Protein AF-A0A7C0ZZ52-F1 (afdb_monomer_lite)

Sequence (56 aa):
VDSVREVMRMPRGDIEPVPDVVSEFNVGTEYIRGVGKLDGGDLIVLLDMEKVLAEE

Structure (mmCIF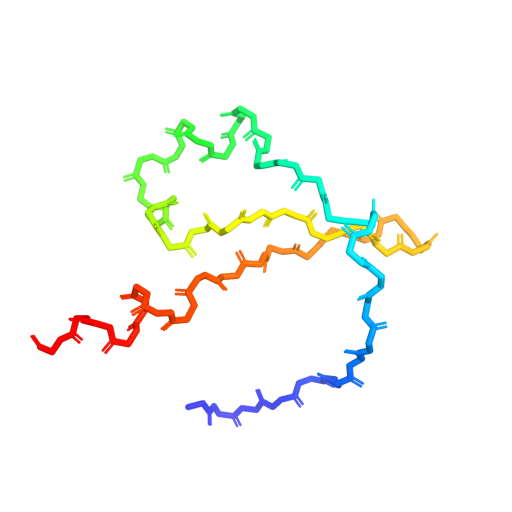, N/CA/C/O backbone):
data_AF-A0A7C0ZZ52-F1
#
_entry.id   AF-A0A7C0ZZ52-F1
#
loop_
_atom_site.group_PDB
_atom_site.id
_atom_site.type_symbol
_atom_site.label_atom_id
_atom_site.label_alt_id
_atom_site.label_comp_id
_atom_site.label_asym_id
_atom_site.label_entity_id
_atom_site.label_seq_id
_atom_site.pdbx_PDB_ins_code
_atom_site.Cartn_x
_atom_site.Cartn_y
_atom_site.Cartn_z
_atom_site.occupancy
_atom_site.B_iso_or_equiv
_atom_site.auth_seq_id
_atom_site.auth_comp_id
_atom_site.auth_asym_id
_atom_site.auth_atom_id
_atom_site.pdbx_PDB_model_num
ATOM 1 N N . VAL A 1 1 ? 12.756 -12.633 -1.695 1.00 56.59 1 VAL A N 1
ATOM 2 C CA . VAL A 1 1 ? 11.855 -12.343 -0.555 1.00 56.59 1 VAL A CA 1
ATOM 3 C C . VAL A 1 1 ? 12.438 -12.995 0.679 1.00 56.59 1 VAL A C 1
ATOM 5 O O . VAL A 1 1 ? 12.543 -14.212 0.699 1.00 56.59 1 VAL A O 1
ATOM 8 N N . ASP A 1 2 ? 12.865 -12.208 1.664 1.00 72.19 2 ASP A N 1
ATOM 9 C CA . ASP A 1 2 ? 13.574 -12.759 2.829 1.00 72.19 2 ASP A CA 1
ATOM 10 C C . ASP A 1 2 ? 12.648 -13.089 4.007 1.00 72.19 2 ASP A C 1
ATOM 12 O O . ASP A 1 2 ? 13.011 -13.900 4.854 1.00 72.19 2 ASP A O 1
ATOM 16 N N . SER A 1 3 ? 11.434 -12.522 4.075 1.00 78.31 3 SER A N 1
ATOM 17 C CA . SER A 1 3 ? 10.425 -12.854 5.096 1.00 78.31 3 SER A CA 1
ATOM 18 C C . SER A 1 3 ? 9.031 -12.343 4.722 1.00 78.31 3 SER A C 1
ATOM 20 O O . SER A 1 3 ? 8.894 -11.281 4.118 1.00 78.31 3 SER A O 1
ATOM 22 N N . VAL A 1 4 ? 7.994 -13.087 5.117 1.00 82.94 4 VAL A N 1
ATOM 23 C CA . VAL A 1 4 ? 6.582 -12.680 5.012 1.00 82.94 4 VAL A CA 1
ATOM 24 C C . VAL A 1 4 ? 6.082 -12.323 6.406 1.00 82.94 4 VAL A C 1
ATOM 26 O O . VAL A 1 4 ? 6.245 -13.111 7.335 1.00 82.94 4 VAL A O 1
ATOM 29 N N . ARG A 1 5 ? 5.487 -11.136 6.554 1.00 83.88 5 ARG A N 1
ATOM 30 C CA . ARG A 1 5 ? 4.999 -10.653 7.852 1.00 83.88 5 ARG A CA 1
ATOM 31 C C . ARG A 1 5 ? 3.626 -11.225 8.203 1.00 83.88 5 ARG A C 1
ATOM 33 O O . ARG A 1 5 ? 3.435 -11.685 9.320 1.00 83.88 5 ARG A O 1
ATOM 40 N N . GLU A 1 6 ? 2.695 -11.206 7.251 1.00 85.25 6 GLU A N 1
ATOM 41 C CA . GLU A 1 6 ? 1.310 -11.641 7.448 1.00 85.25 6 GLU A CA 1
ATOM 42 C C . GLU A 1 6 ? 0.634 -11.952 6.103 1.00 85.25 6 GLU A C 1
ATOM 44 O O . GLU A 1 6 ? 1.055 -11.451 5.058 1.00 85.25 6 GLU A O 1
ATOM 49 N N . VAL A 1 7 ? -0.421 -12.774 6.133 1.00 90.31 7 VAL A N 1
ATOM 50 C CA . VAL A 1 7 ? -1.336 -12.988 5.006 1.00 90.31 7 VAL A CA 1
ATOM 51 C C . VAL A 1 7 ? -2.754 -12.706 5.479 1.00 90.31 7 VAL A C 1
ATOM 53 O O . VAL A 1 7 ? -3.256 -13.380 6.375 1.00 90.31 7 VAL A O 1
ATOM 56 N N . MET A 1 8 ? -3.418 -11.748 4.839 1.00 87.12 8 MET A N 1
ATOM 57 C CA . MET A 1 8 ? -4.786 -11.362 5.172 1.00 87.12 8 MET A CA 1
ATOM 58 C C . MET A 1 8 ? -5.643 -11.191 3.918 1.00 87.12 8 MET A C 1
ATOM 60 O O . MET A 1 8 ? -5.132 -11.010 2.811 1.00 87.12 8 MET A O 1
ATOM 64 N N . ARG A 1 9 ? -6.966 -11.263 4.086 1.00 89.06 9 ARG A N 1
ATOM 65 C CA . ARG A 1 9 ? -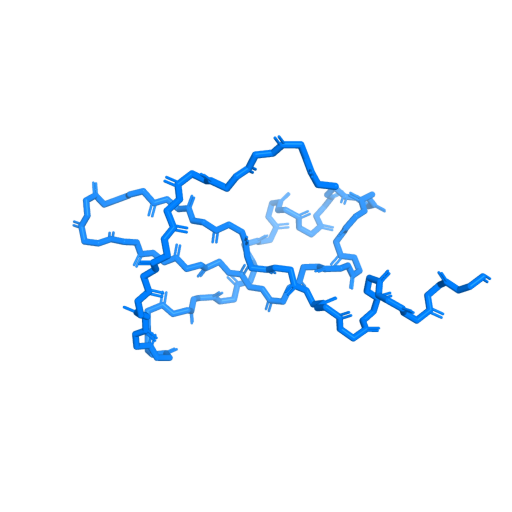7.934 -10.962 3.025 1.00 89.06 9 ARG A CA 1
ATOM 66 C C . ARG A 1 9 ? -8.531 -9.587 3.277 1.00 89.06 9 ARG A C 1
ATOM 68 O O . ARG A 1 9 ? -8.993 -9.328 4.380 1.00 89.06 9 ARG A O 1
ATOM 75 N N . MET A 1 10 ? -8.563 -8.763 2.237 1.00 86.25 10 MET A N 1
ATOM 76 C CA . MET A 1 10 ? -9.118 -7.414 2.274 1.00 86.25 10 MET A CA 1
ATOM 77 C C . MET A 1 10 ? -10.283 -7.300 1.274 1.00 86.25 10 MET A C 1
ATOM 79 O O . MET A 1 10 ? -10.144 -7.737 0.123 1.00 86.25 10 MET A O 1
ATOM 83 N N . PRO A 1 11 ? -11.434 -6.744 1.682 1.00 88.94 11 PRO A N 1
ATOM 84 C CA . PRO A 1 11 ? -12.495 -6.326 0.774 1.00 88.94 11 PRO A CA 1
ATOM 85 C C . PRO A 1 11 ? -11.998 -5.301 -0.250 1.00 88.94 11 PRO A C 1
ATOM 87 O O . PRO A 1 11 ? -11.254 -4.383 0.069 1.00 88.94 11 PRO A O 1
ATOM 90 N N . ARG A 1 12 ? -12.474 -5.385 -1.497 1.00 85.56 12 ARG A N 1
ATOM 91 C CA . ARG A 1 12 ? -12.097 -4.400 -2.532 1.00 85.56 12 ARG A CA 1
ATOM 92 C C . ARG A 1 12 ? -12.557 -2.973 -2.217 1.00 85.56 12 ARG A C 1
ATOM 94 O O . ARG A 1 12 ? -11.990 -2.044 -2.770 1.00 85.56 12 ARG A O 1
ATOM 101 N N . GLY A 1 13 ? -13.590 -2.820 -1.386 1.00 87.75 13 GLY A N 1
ATOM 102 C CA . GLY A 1 13 ? -14.115 -1.515 -0.977 1.00 87.75 13 GLY A CA 1
ATOM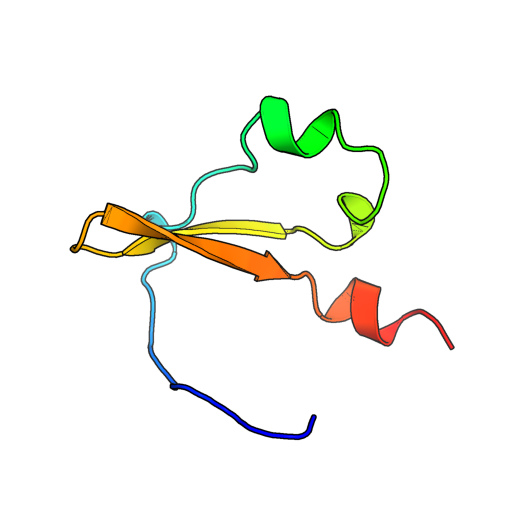 103 C C . GLY A 1 13 ? -13.177 -0.732 -0.057 1.00 87.75 13 GLY A C 1
ATOM 104 O O . GLY A 1 13 ? -13.294 0.484 -0.001 1.00 87.75 13 GLY A O 1
ATOM 105 N N . ASP A 1 14 ? -12.226 -1.409 0.588 1.00 87.69 14 ASP A N 1
ATOM 106 C CA . ASP A 1 14 ? -11.262 -0.787 1.508 1.00 87.69 14 ASP A CA 1
ATOM 107 C C . ASP A 1 14 ? -9.990 -0.319 0.782 1.00 87.69 14 ASP A C 1
ATOM 109 O O . ASP A 1 14 ? -9.032 0.148 1.402 1.00 87.69 14 ASP A O 1
ATOM 113 N N . ILE A 1 15 ? -9.966 -0.477 -0.545 1.00 89.50 15 ILE A N 1
ATOM 114 C CA . ILE A 1 15 ? -8.886 -0.032 -1.417 1.00 89.50 15 ILE A CA 1
ATOM 115 C C . ILE A 1 15 ? -9.244 1.352 -1.950 1.00 89.50 15 ILE A C 1
ATOM 1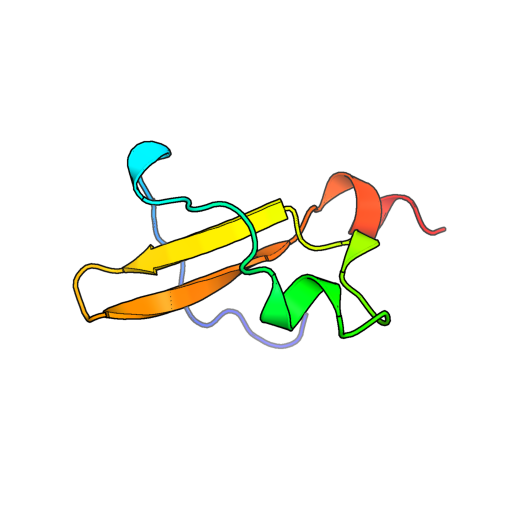17 O O . ILE A 1 15 ? -10.137 1.501 -2.785 1.00 89.50 15 ILE A O 1
ATOM 121 N N . GLU A 1 16 ? -8.509 2.355 -1.493 1.00 87.75 16 GLU A N 1
ATOM 122 C CA . GLU A 1 16 ? -8.608 3.734 -1.948 1.00 87.75 16 GLU A CA 1
ATOM 123 C C . GLU A 1 16 ? -7.590 4.011 -3.073 1.00 87.75 16 GLU A C 1
ATOM 125 O O . GLU A 1 16 ? -6.545 3.347 -3.168 1.00 87.75 16 GLU A O 1
ATOM 130 N N . PRO A 1 17 ? -7.884 4.971 -3.971 1.00 83.00 17 PRO A N 1
ATOM 131 C CA . PRO A 1 17 ? -6.919 5.413 -4.967 1.00 83.00 17 PRO A CA 1
ATOM 132 C C . PRO A 1 17 ? -5.668 5.991 -4.297 1.00 83.00 17 PRO A C 1
ATOM 134 O O . PRO A 1 17 ? -5.699 6.451 -3.156 1.00 83.00 17 PRO A O 1
ATOM 137 N N . VAL A 1 18 ? -4.554 5.962 -5.028 1.00 78.31 18 VAL A N 1
ATOM 138 C CA . VAL A 1 18 ? -3.277 6.503 -4.553 1.00 78.31 18 VAL A CA 1
ATOM 139 C C . VAL A 1 18 ? -3.447 7.996 -4.233 1.00 78.31 18 VAL A C 1
ATOM 141 O O . VAL A 1 18 ? -3.887 8.735 -5.112 1.00 78.31 18 VAL A O 1
ATOM 144 N N . PRO A 1 19 ? -3.126 8.451 -3.007 1.00 73.19 19 PRO A N 1
ATOM 145 C CA . PRO A 1 19 ? -3.195 9.865 -2.657 1.00 73.19 19 PRO A CA 1
ATOM 146 C C . PRO A 1 19 ? -2.253 10.706 -3.522 1.00 73.19 19 PRO A C 1
ATOM 148 O O . PRO A 1 19 ? -1.125 10.281 -3.779 1.00 73.19 19 PRO A O 1
ATOM 151 N N . ASP A 1 20 ? -2.673 11.923 -3.878 1.00 71.75 20 ASP A N 1
ATOM 152 C CA . ASP A 1 20 ? -1.934 12.814 -4.789 1.00 71.75 20 ASP A CA 1
ATOM 153 C C . ASP A 1 20 ? -0.471 13.039 -4.361 1.00 71.75 20 ASP A C 1
ATOM 155 O O . ASP A 1 20 ? 0.442 12.999 -5.186 1.00 71.75 20 ASP A O 1
ATOM 159 N N . VAL A 1 21 ? -0.246 13.142 -3.047 1.00 69.81 21 VAL A N 1
ATOM 160 C CA . VAL A 1 21 ? 1.073 13.266 -2.404 1.00 69.81 21 VAL A CA 1
ATOM 161 C C . VAL A 1 21 ? 2.040 12.144 -2.790 1.00 69.81 21 VAL A C 1
ATOM 163 O O . VAL A 1 21 ? 3.234 12.391 -2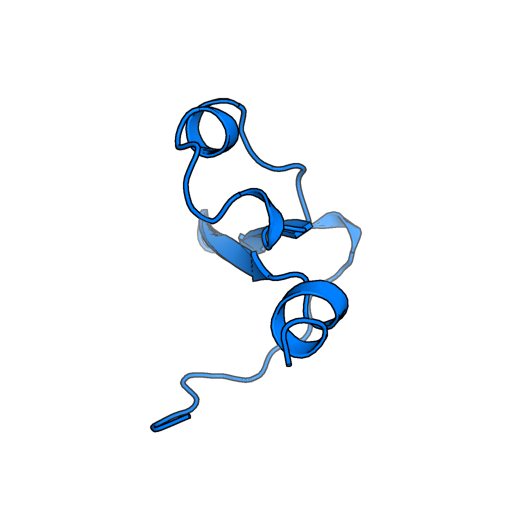.900 1.00 69.81 21 VAL A O 1
ATOM 166 N N . VAL A 1 22 ? 1.559 10.914 -2.995 1.00 66.69 22 VAL A N 1
ATOM 167 C CA . VAL A 1 22 ? 2.406 9.771 -3.374 1.00 66.69 22 VAL A CA 1
ATOM 168 C C . VAL A 1 22 ? 2.711 9.801 -4.869 1.00 66.69 22 VAL A C 1
ATOM 170 O O . VAL A 1 22 ? 3.825 9.482 -5.269 1.00 66.69 22 VAL A O 1
ATOM 173 N N . SER A 1 23 ? 1.767 10.248 -5.698 1.00 64.06 23 SER A N 1
ATOM 174 C CA . SER A 1 23 ? 1.996 10.444 -7.136 1.00 64.06 23 SER A CA 1
ATOM 175 C C . SER A 1 23 ? 3.029 11.523 -7.462 1.00 64.06 23 SER A C 1
ATOM 177 O O . SER A 1 23 ? 3.637 11.461 -8.526 1.00 64.06 23 SER A O 1
ATOM 179 N N . GLU A 1 24 ? 3.278 12.471 -6.556 1.00 64.56 24 GLU A N 1
ATOM 180 C CA . GLU A 1 24 ? 4.344 13.471 -6.710 1.00 64.56 24 GLU A CA 1
ATOM 181 C C . GLU A 1 24 ? 5.756 12.886 -6.510 1.00 64.56 24 GLU A C 1
ATOM 183 O O . GLU A 1 24 ? 6.734 13.416 -7.048 1.00 64.56 24 GLU A O 1
ATOM 188 N N . PHE A 1 25 ? 5.889 11.766 -5.788 1.00 64.44 25 PHE A N 1
ATOM 189 C CA . PHE A 1 25 ? 7.144 11.021 -5.706 1.00 64.44 25 PHE A CA 1
ATOM 190 C C . PHE A 1 25 ? 7.314 10.220 -7.003 1.00 64.44 25 PHE A C 1
ATOM 192 O O . PHE A 1 25 ? 6.964 9.055 -7.056 1.00 64.44 25 PHE A O 1
ATOM 199 N N . ASN A 1 26 ? 7.855 10.833 -8.061 1.00 59.34 26 ASN A N 1
ATOM 200 C CA . ASN A 1 26 ? 8.095 10.253 -9.403 1.00 59.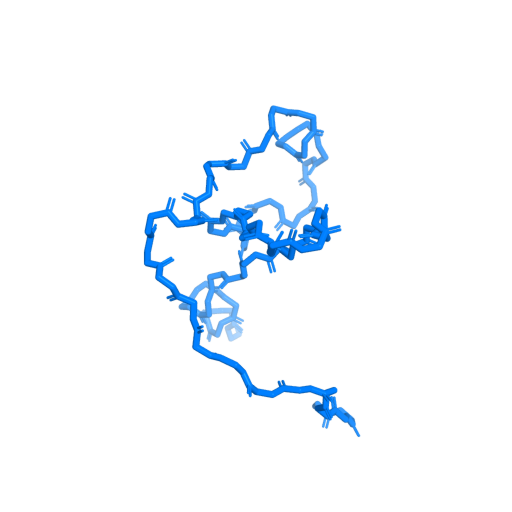34 26 ASN A CA 1
ATOM 201 C C . ASN A 1 26 ? 8.884 8.915 -9.465 1.00 59.34 26 ASN A C 1
ATOM 203 O O . ASN A 1 26 ? 9.243 8.477 -10.553 1.00 59.34 26 ASN A O 1
ATOM 207 N N . VAL A 1 27 ? 9.216 8.286 -8.336 1.00 62.97 27 VAL A N 1
ATOM 208 C CA . VAL A 1 27 ? 9.973 7.034 -8.259 1.00 62.97 27 VAL A CA 1
ATOM 209 C C . VAL A 1 27 ? 9.091 5.962 -7.626 1.00 62.97 27 VAL A C 1
ATOM 211 O O . VAL A 1 27 ? 8.793 6.026 -6.435 1.00 62.97 27 VAL A O 1
ATOM 214 N N . GLY A 1 28 ? 8.713 4.952 -8.409 1.00 67.25 28 GLY A N 1
ATOM 215 C CA . GLY A 1 28 ? 8.022 3.759 -7.928 1.00 67.25 28 GLY A CA 1
ATOM 216 C C . GLY A 1 28 ? 6.496 3.830 -7.995 1.00 67.25 28 GLY A C 1
ATOM 217 O O . GLY A 1 28 ? 5.840 2.804 -7.800 1.00 67.25 28 GLY A O 1
ATOM 218 N N . THR A 1 29 ? 5.915 4.994 -8.305 1.00 73.94 29 THR A N 1
ATOM 219 C CA . THR A 1 29 ? 4.462 5.166 -8.486 1.00 73.94 29 THR A CA 1
ATOM 220 C C . THR A 1 29 ? 3.928 4.304 -9.619 1.00 73.94 29 THR A C 1
ATOM 222 O O . THR A 1 29 ? 2.772 3.886 -9.571 1.00 73.94 29 THR A O 1
ATOM 225 N N . GLU A 1 30 ? 4.752 3.976 -10.623 1.00 80.50 30 GLU A N 1
ATOM 226 C CA . GLU A 1 30 ? 4.308 3.115 -11.716 1.00 80.50 30 GLU A CA 1
ATOM 227 C C . GLU A 1 30 ? 3.901 1.718 -11.235 1.00 80.50 30 GLU A C 1
ATOM 229 O O . GLU A 1 30 ? 3.009 1.126 -11.843 1.00 80.50 30 GLU A O 1
ATOM 234 N N . TYR A 1 31 ? 4.467 1.235 -10.123 1.00 85.44 31 TYR A N 1
ATOM 235 C CA . TYR A 1 31 ? 4.146 -0.061 -9.527 1.00 85.44 31 TYR A CA 1
ATOM 236 C C . TYR A 1 31 ? 3.067 0.025 -8.449 1.00 85.44 31 TYR A C 1
ATOM 238 O O . TYR A 1 31 ? 2.720 -1.002 -7.875 1.00 85.44 31 TYR A O 1
ATOM 246 N N . ILE A 1 32 ? 2.528 1.204 -8.133 1.00 87.50 32 ILE A N 1
ATOM 247 C CA . ILE A 1 32 ? 1.486 1.335 -7.111 1.00 87.50 32 ILE A CA 1
ATOM 248 C C . ILE A 1 32 ? 0.111 1.201 -7.766 1.00 87.50 32 ILE A C 1
ATOM 250 O O . ILE A 1 32 ? -0.260 1.954 -8.662 1.00 87.50 32 ILE A O 1
ATOM 254 N N . ARG A 1 33 ? -0.679 0.248 -7.273 1.00 86.81 33 ARG A N 1
ATOM 255 C CA . ARG A 1 33 ? -2.071 0.028 -7.678 1.00 86.81 33 ARG A CA 1
ATOM 256 C C . ARG A 1 33 ? -3.063 0.850 -6.851 1.00 86.81 33 ARG A C 1
ATOM 258 O O . ARG A 1 33 ? -4.116 1.219 -7.363 1.00 86.81 33 ARG A O 1
ATOM 265 N N . GLY A 1 34 ? -2.769 1.085 -5.575 1.00 88.38 34 GLY A N 1
ATOM 266 C CA . GLY A 1 34 ? -3.668 1.771 -4.646 1.00 88.38 34 GLY A CA 1
ATOM 267 C C . GLY A 1 34 ? -3.180 1.709 -3.204 1.00 88.38 34 GLY A C 1
ATOM 268 O O . GLY A 1 34 ? -2.082 1.221 -2.930 1.00 88.38 34 GLY A O 1
ATOM 269 N N . VAL A 1 35 ? -4.019 2.171 -2.279 1.00 89.69 35 VAL A N 1
ATOM 270 C CA . VAL A 1 35 ? -3.764 2.106 -0.837 1.00 89.69 35 VAL A CA 1
ATOM 271 C C . VAL A 1 35 ? -4.912 1.367 -0.161 1.00 89.69 35 VAL A C 1
ATOM 273 O O . VAL A 1 35 ? -6.066 1.754 -0.285 1.00 89.69 35 VAL A O 1
ATOM 276 N N . GLY A 1 36 ? -4.605 0.281 0.540 1.00 90.81 36 GLY A N 1
ATOM 277 C CA . GLY A 1 36 ? -5.556 -0.426 1.387 1.00 90.81 36 GLY A CA 1
ATOM 278 C C . GLY A 1 36 ? -5.586 0.188 2.780 1.00 90.81 36 GLY A C 1
ATOM 279 O O . GLY A 1 36 ? -4.532 0.374 3.393 1.00 90.81 36 GLY A O 1
ATOM 280 N N . LYS A 1 37 ? -6.780 0.477 3.290 1.00 87.94 37 LYS A N 1
ATOM 281 C CA . LYS A 1 37 ? -6.977 0.988 4.646 1.00 87.94 37 LYS A CA 1
ATOM 282 C C . LYS A 1 37 ? -7.458 -0.133 5.555 1.00 87.94 37 LYS A C 1
ATOM 284 O O . LYS A 1 37 ? -8.476 -0.760 5.288 1.00 87.94 37 LYS A O 1
ATOM 289 N N . LEU A 1 38 ? -6.715 -0.397 6.622 1.00 86.38 38 LEU A N 1
ATOM 290 C CA . LEU A 1 38 ? -7.108 -1.372 7.634 1.00 86.38 38 LEU A CA 1
ATOM 291 C C . LEU A 1 38 ? -7.989 -0.717 8.702 1.00 86.38 38 LEU A C 1
ATOM 293 O O . LEU A 1 38 ? -7.883 0.484 8.957 1.00 86.38 38 LEU A O 1
ATOM 297 N N . ASP A 1 39 ? -8.811 -1.521 9.381 1.00 81.19 39 ASP A N 1
ATOM 298 C CA . ASP A 1 39 ? -9.723 -1.065 10.445 1.00 81.19 39 ASP A CA 1
ATOM 299 C C . ASP A 1 39 ? -9.009 -0.296 11.578 1.00 81.19 39 ASP A C 1
ATOM 301 O O . ASP A 1 39 ? -9.607 0.558 12.230 1.00 81.19 39 ASP A O 1
ATOM 305 N N . GLY A 1 40 ? -7.715 -0.563 11.798 1.00 80.50 40 GLY A N 1
ATOM 306 C CA . GLY A 1 40 ? -6.871 0.120 12.787 1.00 80.50 40 GLY A CA 1
ATOM 307 C C . GLY A 1 40 ? -6.369 1.509 12.373 1.00 80.50 40 GLY A C 1
ATOM 308 O O . GLY A 1 40 ? -5.698 2.170 13.160 1.00 80.50 40 GLY A O 1
ATOM 309 N N . GLY A 1 41 ? -6.680 1.961 11.154 1.00 81.88 41 GLY A N 1
ATOM 310 C CA . GLY A 1 41 ? -6.156 3.202 10.576 1.00 81.88 41 GLY A CA 1
ATOM 311 C C . GLY A 1 41 ? -4.793 3.048 9.896 1.00 81.88 41 GLY A C 1
ATOM 312 O O . GLY A 1 41 ? -4.295 4.013 9.316 1.00 81.88 41 GLY A O 1
ATOM 313 N N . ASP A 1 42 ? -4.213 1.848 9.928 1.00 85.69 42 ASP A N 1
ATOM 314 C CA . ASP A 1 42 ? -2.991 1.530 9.200 1.00 85.69 42 ASP A CA 1
ATOM 315 C C . ASP A 1 42 ? -3.241 1.542 7.686 1.00 85.69 42 ASP A C 1
ATOM 317 O O . ASP A 1 42 ? -4.250 1.031 7.191 1.00 85.69 42 ASP A O 1
ATOM 321 N N . LEU A 1 43 ? -2.293 2.116 6.947 1.00 86.12 43 LEU A N 1
ATOM 322 C CA . LEU A 1 43 ? -2.313 2.175 5.489 1.00 86.12 43 LEU A CA 1
ATOM 323 C C . LEU A 1 43 ? -1.303 1.183 4.914 1.00 86.12 43 LEU A C 1
ATOM 325 O O . LEU A 1 43 ? -0.146 1.138 5.334 1.00 86.12 43 LEU A O 1
ATOM 329 N N . ILE A 1 44 ? -1.732 0.421 3.913 1.00 87.25 44 ILE A N 1
ATOM 330 C CA . ILE A 1 44 ? -0.894 -0.510 3.159 1.00 87.25 44 ILE A CA 1
ATOM 331 C C . ILE A 1 44 ? -0.854 -0.074 1.700 1.00 87.25 44 ILE A C 1
ATOM 333 O O . ILE A 1 44 ? -1.887 0.063 1.053 1.00 87.25 44 ILE A O 1
ATOM 337 N N . VAL A 1 45 ? 0.347 0.087 1.150 1.00 87.81 45 VAL A N 1
ATOM 338 C CA . VAL A 1 45 ? 0.531 0.331 -0.284 1.00 87.81 45 VAL A CA 1
ATOM 339 C C . VAL A 1 45 ? 0.362 -0.986 -1.040 1.00 87.81 45 VAL A C 1
ATOM 341 O O . VAL A 1 45 ? 1.044 -1.971 -0.757 1.00 87.81 45 VAL A O 1
ATOM 344 N N . LEU A 1 46 ? -0.551 -1.005 -2.007 1.00 89.69 46 LEU A N 1
ATOM 345 C CA . LEU A 1 46 ? -0.802 -2.156 -2.866 1.00 89.69 46 LEU A CA 1
ATOM 346 C C . LEU A 1 46 ? 0.040 -2.025 -4.127 1.00 89.69 46 LEU A C 1
ATOM 348 O O . LEU A 1 46 ? -0.139 -1.082 -4.897 1.00 89.69 46 LEU A O 1
ATOM 352 N N . LEU A 1 47 ? 0.930 -2.987 -4.347 1.00 89.00 47 LEU A N 1
ATOM 353 C CA . LEU A 1 47 ? 1.766 -3.043 -5.539 1.00 89.00 47 LEU A CA 1
ATOM 354 C C . LEU A 1 47 ? 1.074 -3.808 -6.675 1.00 89.00 47 LEU A C 1
ATOM 356 O O . LEU A 1 47 ? 0.356 -4.788 -6.455 1.00 89.00 47 LEU A O 1
ATOM 360 N N . ASP A 1 48 ? 1.311 -3.356 -7.897 1.00 89.31 48 ASP A N 1
ATOM 361 C CA . ASP A 1 48 ? 0.912 -4.004 -9.134 1.00 89.31 48 ASP A CA 1
ATOM 362 C C . ASP A 1 48 ? 1.937 -5.082 -9.503 1.00 89.31 48 ASP A C 1
ATOM 364 O O . ASP A 1 48 ? 2.991 -4.808 -10.077 1.00 89.31 48 ASP A O 1
ATOM 368 N N . MET A 1 49 ? 1.622 -6.327 -9.147 1.00 87.94 49 MET A N 1
ATOM 369 C CA . MET A 1 49 ? 2.505 -7.466 -9.401 1.00 87.94 49 MET A CA 1
ATOM 370 C C . MET A 1 49 ? 2.715 -7.735 -10.891 1.00 87.94 49 MET A C 1
ATOM 372 O O . MET A 1 49 ? 3.748 -8.293 -11.240 1.00 87.94 49 MET A O 1
ATOM 376 N N . GLU A 1 50 ? 1.782 -7.348 -11.768 1.00 89.50 50 GLU A N 1
ATOM 377 C CA . GLU A 1 50 ? 1.968 -7.537 -13.210 1.00 89.50 50 GLU A CA 1
ATOM 378 C C . GLU A 1 50 ? 3.109 -6.652 -13.703 1.00 89.50 50 GLU A C 1
ATOM 380 O O . GLU A 1 50 ? 3.986 -7.130 -14.410 1.00 89.50 50 GLU A O 1
ATOM 385 N N . LYS A 1 51 ? 3.162 -5.394 -13.255 1.00 86.81 51 LYS A N 1
ATOM 386 C CA . LYS A 1 51 ? 4.253 -4.473 -13.601 1.00 86.81 51 LYS A CA 1
ATOM 387 C C . LYS A 1 51 ? 5.569 -4.831 -12.927 1.00 86.81 51 LYS A C 1
ATOM 389 O O . LYS A 1 51 ? 6.605 -4.778 -13.574 1.00 86.81 51 LYS A O 1
ATOM 394 N N . VAL A 1 52 ? 5.525 -5.213 -11.650 1.00 86.06 52 VAL A N 1
ATOM 395 C CA . VAL A 1 52 ? 6.729 -5.608 -10.895 1.00 86.06 52 VAL A CA 1
ATOM 396 C C . VAL A 1 52 ? 7.404 -6.831 -11.518 1.00 86.06 52 VAL A C 1
ATOM 398 O O . VAL A 1 52 ? 8.622 -6.940 -11.474 1.00 86.06 52 VAL A O 1
ATOM 401 N N . LEU A 1 53 ? 6.624 -7.756 -12.081 1.00 86.81 53 LEU A N 1
ATOM 402 C CA . LEU A 1 53 ? 7.144 -8.969 -12.715 1.00 86.81 53 LEU A CA 1
ATOM 403 C C . LEU A 1 53 ? 7.386 -8.813 -14.224 1.00 86.81 53 LEU A C 1
ATOM 405 O O . LEU A 1 53 ? 7.984 -9.704 -14.816 1.00 86.81 53 LEU A O 1
ATOM 409 N N . ALA A 1 54 ? 6.899 -7.735 -14.848 1.00 84.12 54 ALA A N 1
ATOM 410 C CA . ALA A 1 54 ? 7.055 -7.484 -16.282 1.00 84.12 54 ALA A CA 1
ATOM 411 C C . ALA A 1 54 ? 8.412 -6.874 -16.660 1.00 84.12 54 ALA A C 1
ATOM 413 O O . ALA A 1 54 ? 8.750 -6.860 -17.843 1.00 84.12 54 ALA A O 1
ATOM 414 N N . GLU A 1 55 ? 9.180 -6.367 -15.695 1.00 62.59 55 GLU A N 1
ATOM 415 C CA . GLU A 1 55 ? 10.579 -6.015 -15.927 1.00 62.59 55 GLU A CA 1
ATOM 416 C C . GLU A 1 55 ? 11.456 -7.269 -15.818 1.00 62.59 55 GLU A C 1
ATOM 418 O O . GLU A 1 55 ? 11.823 -7.702 -14.724 1.00 62.59 55 GLU A O 1
ATOM 423 N N . GLU A 1 56 ? 11.751 -7.856 -16.981 1.00 52.94 56 GLU A N 1
ATOM 424 C CA . GLU A 1 56 ? 12.874 -8.780 -17.208 1.00 52.94 56 GLU A CA 1
ATOM 425 C C . GLU A 1 56 ? 14.137 -8.027 -17.648 1.00 52.94 56 GLU A C 1
ATOM 427 O O . GLU A 1 56 ? 14.029 -7.122 -18.511 1.00 52.94 56 GLU A O 1
#

pLDDT: mean 80.66, std 10.05, range [52.94, 90.81]

Foldseek 3Di:
DPDDDDDDDDDPVQWAAADPVVVVVVPPVVQFPTWGADPVRDIDTDGNVVVVVVPD

Secondary structure (DSSP, 8-state):
-----------GGGEEPPPHHHHTSTTTGGGEEEEEEPTTS-EEEEE-HHHHHH--

Radius of gyration: 12.55 Å; chains: 1; bounding box: 28×26×30 Å